Protein AF-A0A3D0HEL3-F1 (afdb_monomer_lite)

Foldseek 3Di:
DQVQALEEPADQDPPNVVSVVDAAADEQAEGPRRPFANYWYHDPPDIDHYHLVCVVVDPNHPYRYNYYYDPDPCLCPPLADPVVVVQSVPKDKDKDKADDCPPPQNVVCVVVVHDGDIDIDIDISDDPPDGDPVSVVSNACSDPSHDHHD

Sequence (150 aa):
LTIFSGIDRTRVDSPASKEAERKTTCTNSMFFLNRQADLTLPGGGLYQRIKVEGFEDVEQLAEVEGNIAPKDPAVFKGKIDPAYLQGFLNVSYKEKTSFDPNSPENTFLSAMGMNMVGKMKSSVTMFMNRYNFDKALELFGAVEGYGAQK

Structure (mmCIF, N/CA/C/O backbone):
data_AF-A0A3D0HEL3-F1
#
_entry.id   AF-A0A3D0HEL3-F1
#
loop_
_atom_site.group_PDB
_atom_site.id
_atom_site.type_symbol
_atom_site.label_atom_id
_atom_site.label_alt_id
_atom_site.label_comp_id
_atom_site.label_asym_id
_atom_site.label_entity_id
_atom_site.label_seq_id
_atom_site.pdbx_PDB_ins_code
_atom_site.Cartn_x
_atom_site.Cartn_y
_atom_site.Cartn_z
_atom_site.occupancy
_atom_site.B_iso_or_equiv
_atom_site.auth_seq_id
_atom_site.auth_comp_id
_atom_site.auth_asym_id
_atom_site.auth_atom_id
_atom_site.pdbx_PDB_model_num
ATOM 1 N N . LEU A 1 1 ? 11.676 -2.391 -7.186 1.00 41.91 1 LEU A N 1
ATOM 2 C CA . LEU A 1 1 ? 10.594 -3.088 -6.457 1.00 41.91 1 LEU A CA 1
ATOM 3 C C . LEU A 1 1 ? 9.450 -2.113 -6.205 1.00 41.91 1 LEU A C 1
ATOM 5 O O . LEU A 1 1 ? 9.687 -1.105 -5.552 1.00 41.91 1 LEU A O 1
ATOM 9 N N . THR A 1 2 ? 8.253 -2.407 -6.705 1.00 47.41 2 THR A N 1
ATOM 10 C CA . THR A 1 2 ? 7.005 -1.678 -6.409 1.00 47.41 2 THR A CA 1
ATOM 11 C C . THR A 1 2 ? 6.296 -2.200 -5.150 1.00 47.41 2 THR A C 1
ATOM 13 O O . THR A 1 2 ? 5.257 -1.692 -4.758 1.00 47.41 2 THR A O 1
ATOM 16 N N . ILE A 1 3 ? 6.906 -3.177 -4.464 1.00 53.62 3 ILE A N 1
ATOM 17 C CA . ILE A 1 3 ? 6.368 -3.973 -3.339 1.00 53.62 3 ILE A CA 1
ATOM 18 C C . ILE A 1 3 ? 6.176 -3.170 -2.031 1.00 53.62 3 ILE A C 1
ATOM 20 O O . ILE A 1 3 ? 6.182 -3.724 -0.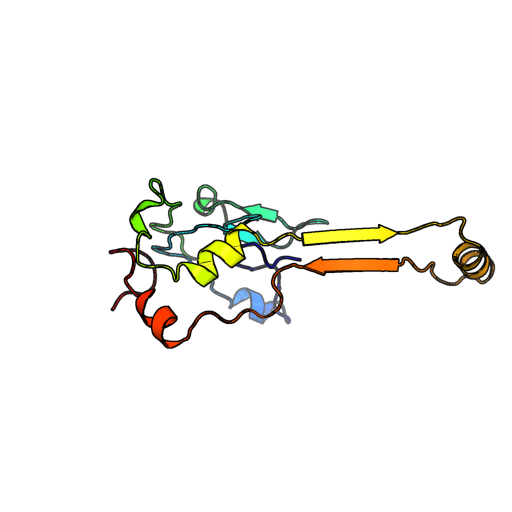937 1.00 53.62 3 ILE A O 1
ATOM 24 N N . PHE A 1 4 ? 6.072 -1.848 -2.118 1.00 69.69 4 PHE A N 1
ATOM 25 C CA . PHE A 1 4 ? 6.019 -0.946 -0.969 1.00 69.69 4 PHE A CA 1
ATOM 26 C C . PHE A 1 4 ? 4.946 0.138 -1.099 1.00 69.69 4 PHE A C 1
ATOM 28 O O . PHE A 1 4 ? 4.975 1.104 -0.325 1.00 69.69 4 PHE A O 1
ATOM 35 N N . SER A 1 5 ? 4.036 -0.016 -2.062 1.00 83.88 5 SER A N 1
ATOM 36 C CA . SER A 1 5 ? 2.811 0.765 -2.169 1.00 83.88 5 SER A CA 1
ATOM 37 C C . SER A 1 5 ? 1.564 -0.081 -1.977 1.00 83.88 5 SER A C 1
ATOM 39 O O . SER A 1 5 ? 1.590 -1.293 -2.186 1.00 83.88 5 SER A O 1
ATOM 41 N N . GLY A 1 6 ? 0.488 0.565 -1.523 1.00 86.44 6 GLY A N 1
ATOM 42 C CA . GLY A 1 6 ? -0.797 -0.095 -1.290 1.00 86.44 6 GLY A CA 1
ATOM 43 C C . GLY A 1 6 ? -1.476 -0.515 -2.594 1.00 86.44 6 GLY A C 1
ATOM 44 O O . GLY A 1 6 ? -2.081 -1.581 -2.657 1.00 86.44 6 GLY A O 1
ATOM 45 N N . ILE A 1 7 ? -1.328 0.295 -3.646 1.00 89.94 7 ILE A N 1
ATOM 46 C CA . ILE A 1 7 ? -1.799 0.007 -5.000 1.00 89.94 7 ILE A CA 1
ATOM 47 C C . ILE A 1 7 ? -0.617 0.045 -5.971 1.00 89.94 7 ILE A C 1
ATOM 49 O O . ILE A 1 7 ? 0.076 1.057 -6.111 1.00 89.94 7 ILE A O 1
ATOM 53 N N . ASP A 1 8 ? -0.439 -1.051 -6.705 1.00 89.56 8 ASP A N 1
ATOM 54 C CA . ASP A 1 8 ? 0.433 -1.116 -7.875 1.00 89.56 8 ASP A CA 1
ATOM 55 C C . ASP A 1 8 ? -0.413 -1.021 -9.150 1.00 89.56 8 ASP A C 1
ATOM 57 O O . ASP A 1 8 ? -1.218 -1.907 -9.451 1.00 89.56 8 ASP A O 1
ATOM 61 N N . ARG A 1 9 ? -0.211 0.048 -9.923 1.00 89.56 9 ARG A N 1
ATOM 62 C CA . ARG A 1 9 ? -0.733 0.174 -11.286 1.00 89.56 9 ARG A CA 1
ATOM 63 C C . ARG A 1 9 ? 0.416 0.440 -12.263 1.00 89.56 9 ARG A C 1
ATOM 65 O O . ARG A 1 9 ? 0.318 1.291 -13.136 1.00 89.56 9 ARG A O 1
ATOM 72 N N . THR A 1 10 ? 1.525 -0.288 -12.102 1.00 89.06 10 THR A N 1
ATOM 73 C CA . THR A 1 10 ? 2.721 -0.164 -12.961 1.00 89.06 10 THR A CA 1
ATOM 74 C C . THR A 1 10 ? 2.682 -1.050 -14.199 1.00 89.06 10 THR A C 1
ATOM 76 O O . THR A 1 10 ? 3.340 -0.761 -15.198 1.00 89.06 10 THR A O 1
ATOM 79 N N . ARG A 1 11 ? 1.881 -2.118 -14.155 1.00 87.44 11 ARG A N 1
ATOM 80 C CA . ARG A 1 11 ? 1.609 -2.975 -15.307 1.00 87.44 11 ARG A CA 1
ATOM 81 C C . ARG A 1 11 ? 0.583 -2.317 -16.226 1.00 87.44 11 ARG A C 1
ATOM 83 O O . ARG A 1 11 ? -0.528 -2.040 -15.780 1.00 87.44 11 ARG A O 1
ATOM 90 N N . VAL A 1 12 ? 0.957 -2.168 -17.493 1.00 87.25 12 VAL A N 1
ATOM 91 C CA . VAL A 1 12 ? 0.080 -1.769 -18.601 1.00 87.25 12 VAL A CA 1
ATOM 92 C C . VAL A 1 12 ? -0.297 -3.019 -19.389 1.00 87.25 12 VAL A C 1
ATOM 94 O O . VAL A 1 12 ? 0.584 -3.804 -19.758 1.00 87.25 12 VAL A O 1
ATOM 97 N N . ASP A 1 13 ? -1.589 -3.230 -19.620 1.00 87.38 13 ASP A N 1
ATOM 98 C CA . ASP A 1 13 ? -2.069 -4.407 -20.333 1.00 87.38 13 ASP A CA 1
ATOM 99 C C . ASP A 1 13 ? -1.907 -4.280 -21.856 1.00 87.38 13 ASP A C 1
ATOM 101 O O . ASP A 1 13 ? -1.993 -3.206 -22.450 1.00 87.38 13 ASP A O 1
ATOM 105 N N . SER A 1 14 ? -1.655 -5.421 -22.501 1.00 88.19 14 SER A N 1
ATOM 106 C CA . SER A 1 14 ? -1.526 -5.542 -23.955 1.00 88.19 14 SER A CA 1
ATOM 107 C C . SER A 1 14 ? -2.581 -6.516 -24.498 1.00 88.19 14 SER A C 1
ATOM 109 O O . SER A 1 14 ? -2.809 -7.567 -23.883 1.00 88.19 14 SER A O 1
ATOM 111 N N . PRO A 1 15 ? -3.226 -6.227 -25.647 1.00 91.81 15 PRO A N 1
ATOM 112 C CA . PRO A 1 15 ? -3.073 -5.026 -26.482 1.00 91.81 15 PRO A CA 1
ATOM 113 C C . PRO A 1 15 ? -3.692 -3.768 -25.849 1.00 91.81 15 PRO A C 1
ATOM 115 O O . PRO A 1 15 ? -4.466 -3.872 -24.904 1.00 91.81 15 PRO A O 1
ATOM 118 N N . ALA A 1 16 ? -3.399 -2.587 -26.408 1.00 89.25 16 ALA A N 1
ATOM 119 C CA . ALA A 1 16 ? -3.874 -1.292 -25.895 1.00 89.25 16 ALA A CA 1
ATOM 120 C C . ALA A 1 16 ? -5.402 -1.211 -25.711 1.00 89.25 16 ALA A C 1
ATOM 122 O O . ALA A 1 16 ? -5.879 -0.511 -24.822 1.00 89.25 16 ALA A O 1
ATOM 123 N N . SER A 1 17 ? -6.172 -1.967 -26.500 1.00 92.12 17 SER A N 1
ATOM 124 C CA . SER A 1 17 ? -7.624 -2.067 -26.331 1.00 92.12 17 SER A CA 1
ATOM 125 C C . SER A 1 17 ? -8.026 -2.647 -24.971 1.00 92.12 17 SER A C 1
ATOM 127 O O . SER A 1 17 ? -9.009 -2.202 -24.396 1.00 92.12 17 SER A O 1
ATOM 129 N N . LYS A 1 18 ? -7.247 -3.587 -24.417 1.00 90.88 18 LYS A N 1
ATOM 130 C CA . LYS A 1 18 ? -7.498 -4.150 -23.083 1.00 90.88 18 LYS A CA 1
ATOM 131 C C . LYS A 1 18 ? -7.172 -3.167 -21.966 1.00 90.88 18 LYS A C 1
ATOM 133 O O . LYS A 1 18 ? -7.902 -3.118 -20.984 1.00 90.88 18 LYS A O 1
ATOM 138 N N . GLU A 1 19 ? -6.109 -2.376 -22.109 1.00 90.12 19 GLU A N 1
ATOM 139 C CA . GLU A 1 19 ? -5.809 -1.336 -21.115 1.00 90.12 19 GLU A CA 1
ATOM 140 C C . GLU A 1 19 ? -6.901 -0.261 -21.101 1.00 90.12 19 GLU A C 1
ATOM 142 O O . GLU A 1 19 ? -7.304 0.176 -20.029 1.00 90.12 19 GLU A O 1
ATOM 147 N N . ALA A 1 20 ? -7.441 0.118 -22.265 1.00 87.75 20 ALA A N 1
ATOM 148 C CA . ALA A 1 20 ? -8.532 1.091 -22.346 1.00 87.75 20 ALA A CA 1
ATOM 149 C C . ALA A 1 20 ? -9.817 0.622 -21.630 1.00 87.75 20 ALA A C 1
ATOM 151 O O . ALA A 1 20 ? -10.582 1.440 -21.123 1.00 87.75 20 ALA A O 1
ATOM 152 N N . GLU A 1 21 ? -10.050 -0.691 -21.554 1.00 90.75 21 GLU A N 1
ATOM 153 C CA . GLU A 1 21 ? -11.171 -1.284 -20.814 1.00 90.75 21 GLU A CA 1
ATOM 154 C C . GLU A 1 21 ? -10.908 -1.378 -19.299 1.00 90.75 21 GLU A C 1
ATOM 156 O O . GLU A 1 21 ? -11.844 -1.557 -18.511 1.00 90.75 21 GLU A O 1
ATOM 161 N N . ARG A 1 22 ? -9.648 -1.248 -18.859 1.00 89.56 22 ARG A N 1
ATOM 162 C CA . ARG A 1 22 ? -9.255 -1.436 -17.461 1.00 89.56 22 ARG A CA 1
ATOM 163 C C . ARG A 1 22 ? -9.692 -0.264 -16.589 1.00 89.56 22 ARG A C 1
ATOM 165 O O . ARG A 1 22 ? -9.019 0.764 -16.471 1.00 89.56 22 ARG A O 1
ATOM 172 N N . LYS A 1 23 ? -10.760 -0.497 -15.834 1.00 90.25 23 LYS A N 1
ATOM 173 C CA . LYS A 1 23 ? -11.209 0.389 -14.759 1.00 90.25 23 LYS A CA 1
ATOM 174 C C . LYS A 1 23 ? -10.517 0.018 -13.454 1.00 90.25 23 LYS A C 1
ATOM 176 O O . LYS A 1 23 ? -10.560 -1.129 -13.019 1.00 90.25 23 LYS A O 1
ATOM 181 N N . THR A 1 24 ? -9.869 0.988 -12.822 1.00 90.12 24 THR A N 1
ATOM 182 C CA . THR A 1 24 ? -9.414 0.850 -11.434 1.00 90.12 24 THR A CA 1
ATOM 183 C C . THR A 1 24 ? -10.002 2.001 -10.660 1.00 90.12 24 THR A C 1
ATOM 185 O O . THR A 1 24 ? -9.826 3.153 -11.041 1.00 90.12 24 THR A O 1
ATOM 188 N N . THR A 1 25 ? -10.731 1.663 -9.612 1.00 91.94 25 THR A N 1
ATOM 189 C CA . THR A 1 25 ? -11.351 2.601 -8.689 1.00 91.94 25 THR A CA 1
ATOM 190 C C . THR A 1 25 ? -10.672 2.452 -7.338 1.00 91.94 25 THR A C 1
ATOM 192 O O . THR A 1 25 ? -10.129 1.392 -7.009 1.00 91.94 25 THR A O 1
ATOM 195 N N . CYS A 1 26 ? -10.663 3.522 -6.561 1.00 92.12 26 CYS A N 1
ATOM 196 C CA . CYS A 1 26 ? -10.213 3.483 -5.185 1.00 92.12 26 CYS A CA 1
ATOM 197 C C . CYS A 1 26 ? -11.131 4.384 -4.380 1.00 92.12 26 CYS A C 1
ATOM 199 O O . CYS A 1 26 ? -11.104 5.600 -4.540 1.00 92.12 26 CYS A O 1
ATOM 201 N N . THR A 1 27 ? -11.963 3.787 -3.540 1.00 93.19 27 THR A N 1
ATOM 202 C CA . THR A 1 27 ? -12.945 4.519 -2.744 1.00 93.19 27 THR A CA 1
ATOM 203 C C . THR A 1 27 ? -12.915 4.031 -1.308 1.00 93.19 27 THR A C 1
ATOM 205 O O . THR A 1 27 ? -12.674 2.844 -1.057 1.00 93.19 27 THR A O 1
ATOM 208 N N . ASN A 1 28 ? -13.170 4.938 -0.366 1.00 93.25 28 ASN A N 1
ATOM 209 C CA . ASN A 1 28 ? -13.306 4.667 1.061 1.00 93.25 28 ASN A CA 1
ATOM 210 C C . ASN A 1 28 ? -12.169 3.791 1.606 1.00 93.25 28 ASN A C 1
ATOM 212 O O . ASN A 1 28 ? -12.395 2.876 2.389 1.00 93.25 28 ASN A O 1
ATOM 216 N N . SER A 1 29 ? -10.934 4.005 1.150 1.00 91.75 29 SER A N 1
ATOM 217 C CA . SER A 1 29 ? -9.779 3.194 1.538 1.00 91.75 29 SER A CA 1
ATOM 218 C C . SER A 1 29 ? -8.865 3.959 2.490 1.00 91.75 29 SER A C 1
ATOM 220 O O . SER A 1 29 ? -8.539 5.124 2.270 1.00 91.75 29 SER A O 1
ATOM 222 N N . MET A 1 30 ? -8.422 3.290 3.556 1.00 90.88 30 MET A N 1
ATOM 223 C CA . MET A 1 30 ? -7.440 3.842 4.488 1.00 90.88 30 MET A CA 1
ATOM 224 C C . MET A 1 30 ? -6.053 3.271 4.189 1.00 90.88 30 MET A C 1
ATOM 226 O O . MET A 1 30 ? -5.835 2.064 4.299 1.00 90.88 30 MET A O 1
ATOM 230 N N . PHE A 1 31 ? -5.102 4.139 3.851 1.00 90.94 31 PHE A N 1
ATOM 231 C CA . PHE A 1 31 ? -3.735 3.756 3.500 1.00 90.94 31 PHE A CA 1
ATOM 232 C C . PHE A 1 31 ? -2.787 3.942 4.681 1.00 90.94 31 PHE A C 1
ATOM 234 O O . PHE A 1 31 ? -2.641 5.044 5.200 1.00 90.94 31 PHE A O 1
ATOM 241 N N . PHE A 1 32 ? -2.119 2.873 5.116 1.00 87.38 32 PHE A N 1
ATOM 242 C CA . PHE A 1 32 ? -1.243 2.902 6.286 1.00 87.38 32 PHE A CA 1
ATOM 243 C C . PHE A 1 32 ? -0.016 2.013 6.096 1.00 87.38 32 PHE A C 1
ATOM 245 O O . PHE A 1 32 ? -0.066 0.999 5.408 1.00 87.38 32 PHE A O 1
ATOM 252 N N . LEU A 1 33 ? 1.101 2.398 6.724 1.00 82.81 33 LEU A N 1
ATOM 253 C CA . LEU A 1 33 ? 2.359 1.635 6.759 1.00 82.81 33 LEU A CA 1
ATOM 254 C C . LEU A 1 33 ? 2.995 1.307 5.388 1.00 82.81 33 LEU A C 1
ATOM 256 O O . LEU A 1 33 ? 3.991 0.579 5.326 1.00 82.81 33 LEU A O 1
ATOM 260 N N . ASN A 1 34 ? 2.506 1.911 4.304 1.00 86.00 34 ASN A N 1
ATOM 261 C CA . ASN A 1 34 ? 3.149 1.863 2.996 1.00 86.00 34 ASN A CA 1
ATOM 262 C C . ASN A 1 34 ? 4.476 2.632 3.027 1.00 86.00 34 ASN A C 1
ATOM 264 O O . ASN A 1 34 ? 4.520 3.829 3.325 1.00 86.00 34 ASN A O 1
ATOM 268 N N . ARG A 1 35 ? 5.582 1.955 2.702 1.00 76.88 35 ARG A N 1
ATOM 269 C C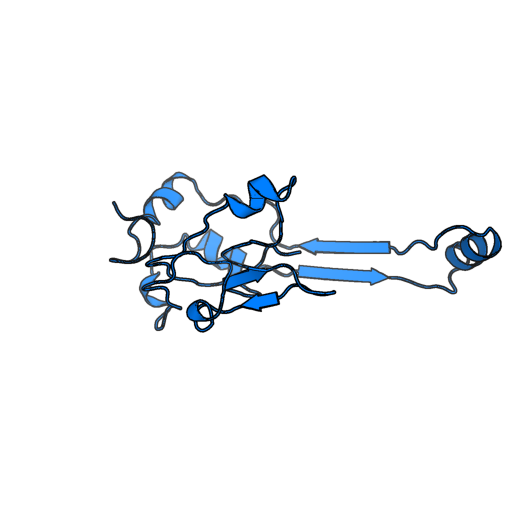A . ARG A 1 35 ? 6.931 2.526 2.857 1.00 76.88 35 ARG A CA 1
ATOM 270 C C . ARG A 1 35 ? 7.306 3.544 1.789 1.00 76.88 35 ARG A C 1
ATOM 272 O O . ARG A 1 35 ? 8.117 4.418 2.069 1.00 76.88 35 ARG A O 1
ATOM 279 N N . GLN A 1 36 ? 6.778 3.419 0.573 1.00 83.44 36 GLN A N 1
ATOM 280 C CA . GLN A 1 36 ? 7.152 4.307 -0.533 1.00 83.44 36 GLN A CA 1
ATOM 281 C C . GLN A 1 36 ? 6.036 5.284 -0.889 1.00 83.44 36 GLN A C 1
ATOM 283 O O . GLN A 1 36 ? 6.261 6.490 -0.915 1.00 83.44 36 GLN A O 1
ATOM 288 N N . ALA A 1 37 ? 4.841 4.774 -1.157 1.00 90.69 37 ALA A N 1
ATOM 289 C CA . ALA A 1 37 ? 3.702 5.550 -1.636 1.00 90.69 37 ALA A CA 1
ATOM 290 C C . ALA A 1 37 ? 2.414 4.770 -1.412 1.00 90.69 37 ALA A C 1
ATOM 292 O O . ALA A 1 37 ? 2.476 3.596 -1.087 1.00 90.69 37 ALA A O 1
ATOM 293 N N . ASP A 1 38 ? 1.264 5.390 -1.605 1.00 93.06 38 ASP A N 1
ATOM 294 C CA . ASP A 1 38 ? -0.017 4.691 -1.505 1.00 93.06 38 ASP A CA 1
ATOM 295 C C . ASP A 1 38 ? -0.428 4.119 -2.862 1.00 93.06 38 ASP A C 1
ATOM 297 O O . ASP A 1 38 ? -0.927 2.998 -2.926 1.00 93.06 38 ASP A O 1
ATOM 301 N N . LEU A 1 39 ? -0.065 4.810 -3.945 1.00 92.75 39 LEU A N 1
ATOM 302 C CA . LEU A 1 39 ? -0.174 4.354 -5.326 1.00 92.75 39 LEU A CA 1
ATOM 303 C C . LEU A 1 39 ? 1.180 4.445 -6.041 1.00 92.75 39 LEU A C 1
ATOM 305 O O . LEU A 1 39 ? 1.967 5.373 -5.833 1.00 92.75 39 LEU A O 1
ATOM 309 N N . THR A 1 40 ? 1.465 3.479 -6.910 1.00 92.81 40 THR A N 1
ATOM 310 C CA . THR A 1 40 ? 2.609 3.526 -7.828 1.00 92.81 40 THR A CA 1
ATOM 311 C C . THR A 1 40 ? 2.173 3.353 -9.276 1.00 92.81 40 THR A C 1
ATOM 313 O O . THR A 1 40 ? 1.463 2.405 -9.606 1.00 92.81 40 THR A O 1
ATOM 316 N N . LEU A 1 41 ? 2.645 4.260 -10.132 1.00 91.00 41 LEU A N 1
ATOM 317 C CA . LEU A 1 41 ? 2.350 4.326 -11.564 1.00 91.00 41 LEU A CA 1
ATOM 318 C C . LEU A 1 41 ? 3.636 4.206 -12.396 1.00 91.00 41 LEU A C 1
ATOM 320 O O . LEU A 1 41 ? 4.733 4.485 -11.885 1.00 91.00 41 LEU A O 1
ATOM 324 N N . PRO A 1 42 ? 3.541 3.788 -13.673 1.00 89.25 42 PRO A N 1
ATOM 325 C CA . PRO A 1 42 ? 4.681 3.856 -14.574 1.00 89.25 42 PRO A CA 1
ATOM 326 C C . PRO A 1 42 ? 5.095 5.321 -14.761 1.00 89.25 42 PRO A C 1
ATOM 328 O O . PRO A 1 42 ? 4.259 6.218 -14.793 1.00 89.25 42 PRO A O 1
ATOM 331 N N . GLY A 1 43 ? 6.393 5.574 -14.896 1.00 82.62 43 GLY A N 1
ATOM 332 C CA . GLY A 1 43 ? 6.909 6.893 -15.261 1.00 82.62 43 GLY A CA 1
ATOM 333 C C . GLY A 1 43 ? 7.988 6.782 -16.331 1.00 82.62 43 GLY A C 1
ATOM 334 O O . GLY A 1 43 ? 8.442 5.686 -16.656 1.00 82.62 43 GLY A O 1
ATOM 335 N N . GLY A 1 44 ? 8.413 7.922 -16.882 1.00 70.94 44 GLY A N 1
ATOM 336 C CA . GLY A 1 44 ? 9.330 8.004 -18.033 1.00 70.94 44 GLY A CA 1
ATOM 337 C C . GLY A 1 44 ? 10.778 7.546 -17.789 1.00 70.94 44 GLY A C 1
ATOM 338 O O . GLY A 1 44 ? 11.647 7.818 -18.608 1.00 70.94 44 GLY A O 1
ATOM 339 N N . GLY A 1 45 ? 11.057 6.881 -16.668 1.00 73.81 45 GLY A N 1
ATOM 340 C CA . GLY A 1 45 ? 12.379 6.350 -16.316 1.00 73.81 45 GLY A CA 1
ATOM 341 C C . GLY A 1 45 ? 12.444 5.832 -14.877 1.00 73.81 45 GLY A C 1
ATOM 342 O O . GLY A 1 45 ? 13.126 4.851 -14.592 1.00 73.81 45 GLY A O 1
ATOM 343 N N . LEU A 1 46 ? 11.669 6.445 -13.979 1.00 80.38 46 LEU A N 1
ATOM 344 C CA . LEU A 1 46 ? 11.403 5.968 -12.620 1.00 80.38 46 LEU A CA 1
ATOM 345 C C . LEU A 1 46 ? 9.894 5.862 -12.396 1.00 80.38 46 LEU A C 1
ATOM 347 O O . LEU A 1 46 ? 9.116 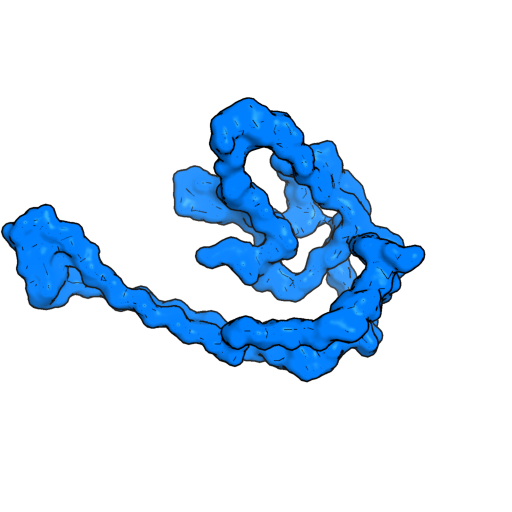6.511 -13.091 1.00 80.38 46 LEU A O 1
ATOM 351 N N . TYR A 1 47 ? 9.485 5.067 -11.408 1.00 88.19 47 TYR A N 1
ATOM 352 C CA . TYR A 1 47 ? 8.083 4.987 -11.004 1.00 88.19 47 TYR A CA 1
ATOM 353 C C . TYR A 1 47 ? 7.598 6.299 -10.388 1.00 88.19 47 TYR A C 1
ATOM 355 O O . TYR A 1 47 ? 8.292 6.897 -9.559 1.00 88.19 47 TYR A O 1
ATOM 363 N N . GLN A 1 48 ? 6.375 6.693 -10.733 1.00 90.12 48 GLN A N 1
ATOM 364 C CA . GLN A 1 48 ? 5.666 7.755 -10.033 1.00 90.12 48 GLN A CA 1
ATOM 365 C C . GLN A 1 48 ? 5.093 7.202 -8.730 1.00 90.12 48 GLN A C 1
ATOM 367 O O . GLN A 1 48 ? 4.513 6.116 -8.694 1.00 90.12 48 GLN A O 1
ATOM 372 N N . ARG A 1 49 ? 5.299 7.944 -7.645 1.00 90.81 49 ARG A N 1
ATOM 373 C CA . ARG A 1 49 ? 4.978 7.546 -6.274 1.00 90.81 49 ARG A CA 1
ATOM 374 C C . ARG A 1 49 ? 4.035 8.579 -5.687 1.00 90.81 49 ARG A C 1
ATOM 376 O O . ARG A 1 49 ? 4.455 9.707 -5.452 1.00 90.81 49 ARG A O 1
ATOM 383 N N . ILE A 1 50 ? 2.786 8.187 -5.471 1.00 92.81 50 ILE A N 1
ATOM 384 C CA . ILE A 1 50 ? 1.701 9.105 -5.129 1.00 92.81 50 ILE A CA 1
ATOM 385 C C . ILE A 1 50 ? 1.150 8.732 -3.755 1.00 92.81 50 ILE A C 1
ATOM 387 O O . ILE A 1 50 ? 0.901 7.558 -3.467 1.00 92.81 50 ILE A O 1
ATOM 391 N N . LYS A 1 51 ? 1.025 9.729 -2.880 1.00 93.56 51 LYS A N 1
ATOM 392 C CA . LYS A 1 51 ? 0.361 9.592 -1.581 1.00 93.56 51 LYS A CA 1
ATOM 393 C C . LYS A 1 51 ? -1.136 9.826 -1.734 1.00 93.56 51 LYS A C 1
ATOM 395 O O . LYS A 1 51 ? -1.548 10.434 -2.718 1.00 93.56 51 LYS A O 1
ATOM 400 N N . VAL A 1 52 ? -1.930 9.323 -0.795 1.00 94.12 52 VAL A N 1
ATOM 401 C CA . VAL A 1 52 ? -3.399 9.379 -0.865 1.00 94.12 52 VAL A CA 1
ATOM 402 C C . VAL A 1 52 ? -3.948 10.791 -1.107 1.00 94.12 52 VAL A C 1
ATOM 404 O O . VAL A 1 52 ? -4.936 10.942 -1.815 1.00 94.12 52 VAL A O 1
ATOM 407 N N . GLU A 1 53 ? -3.268 11.830 -0.617 1.00 92.56 53 GLU A N 1
ATOM 408 C CA . GLU A 1 53 ? -3.652 13.233 -0.819 1.00 92.56 53 GLU A CA 1
ATOM 409 C C . GLU A 1 53 ? -3.589 13.677 -2.288 1.00 92.56 53 GLU A C 1
ATOM 411 O O . GLU A 1 53 ? -4.238 14.645 -2.658 1.00 92.56 53 GLU A O 1
ATOM 416 N N . GLY A 1 54 ? -2.806 12.987 -3.119 1.00 92.56 54 GLY A N 1
ATOM 417 C CA . GLY A 1 54 ? -2.667 13.272 -4.547 1.00 92.56 54 GLY A CA 1
ATOM 418 C C . GLY A 1 54 ? -3.496 12.356 -5.443 1.00 92.56 54 GLY A C 1
ATOM 419 O O . GLY A 1 54 ? -3.254 12.338 -6.643 1.00 92.56 54 GLY A O 1
ATOM 420 N N . PHE A 1 55 ? -4.407 11.540 -4.897 1.00 94.50 55 PHE A N 1
ATOM 421 C CA . PHE A 1 55 ? -5.179 10.592 -5.711 1.00 94.50 55 PHE A CA 1
ATOM 422 C C . PHE A 1 55 ? -6.177 11.284 -6.643 1.00 94.50 55 PHE A C 1
ATOM 424 O O . PHE A 1 55 ? -6.444 10.749 -7.714 1.00 94.50 55 PHE A O 1
ATOM 431 N N . GLU A 1 56 ? -6.701 12.453 -6.269 1.00 91.44 56 GLU A N 1
ATOM 432 C CA . GLU A 1 56 ? -7.653 13.208 -7.101 1.00 91.44 56 GLU A CA 1
ATOM 433 C C . GLU A 1 56 ? -7.038 13.660 -8.437 1.00 91.44 56 GLU A C 1
ATOM 435 O O . GLU A 1 56 ? -7.744 13.743 -9.438 1.00 91.44 56 GLU A O 1
ATOM 440 N N . ASP A 1 57 ? -5.716 13.855 -8.480 1.00 91.31 57 ASP A N 1
ATOM 441 C CA . ASP A 1 57 ? -4.978 14.245 -9.688 1.00 91.31 57 ASP A CA 1
ATOM 442 C C . ASP A 1 57 ? -4.571 13.041 -10.567 1.00 91.31 57 ASP A C 1
ATOM 444 O O . ASP A 1 57 ? -3.851 13.192 -11.557 1.00 91.31 57 ASP A O 1
ATOM 448 N N . VAL A 1 58 ? -4.980 11.817 -10.208 1.00 92.38 58 VAL A N 1
ATOM 449 C CA . VAL A 1 58 ? -4.578 10.592 -10.910 1.00 92.38 58 VAL A CA 1
ATOM 450 C C . VAL A 1 58 ? -5.610 10.186 -11.954 1.00 92.38 58 VAL A C 1
ATOM 452 O O . VAL A 1 58 ? -6.604 9.532 -11.651 1.00 92.38 58 VAL A O 1
ATOM 455 N N . GLU A 1 59 ? -5.301 10.448 -13.223 1.00 90.19 59 GLU A N 1
ATOM 456 C CA . GLU A 1 59 ? -6.157 10.083 -14.363 1.00 90.19 59 GLU A CA 1
ATOM 457 C C . GLU A 1 59 ? -6.408 8.571 -14.487 1.00 90.19 59 GLU A C 1
ATOM 459 O O . GLU A 1 59 ? -7.425 8.129 -15.019 1.00 90.19 59 GLU A O 1
ATOM 464 N N . GLN A 1 60 ? -5.476 7.745 -14.003 1.00 89.75 60 GLN A N 1
ATOM 465 C CA . GLN A 1 60 ? -5.604 6.292 -14.043 1.00 89.75 60 GLN A CA 1
ATOM 466 C C . GLN A 1 60 ? -6.551 5.738 -12.966 1.00 89.75 60 GLN A C 1
ATOM 468 O O . GLN A 1 60 ? -6.777 4.526 -12.937 1.00 89.75 60 GLN A O 1
ATOM 473 N N . LEU A 1 61 ? -7.090 6.560 -12.067 1.00 91.69 61 LEU A N 1
ATOM 474 C CA . LEU A 1 61 ? -8.146 6.151 -11.148 1.00 91.69 61 LEU A CA 1
ATOM 475 C C . LEU A 1 61 ? -9.482 6.660 -11.691 1.00 91.69 61 LEU A C 1
ATOM 477 O O . LEU A 1 61 ? -9.723 7.854 -11.779 1.00 91.69 61 LEU A O 1
ATOM 481 N N . ALA A 1 62 ? -10.359 5.730 -12.067 1.00 91.12 62 ALA A N 1
ATOM 482 C CA . ALA A 1 62 ? -11.664 6.057 -12.639 1.00 91.12 62 ALA A CA 1
ATOM 483 C C . ALA A 1 62 ? -12.625 6.673 -11.609 1.00 91.12 62 ALA A C 1
ATOM 485 O O . ALA A 1 62 ? -13.574 7.353 -11.985 1.00 91.12 62 ALA A O 1
ATOM 486 N N . GLU A 1 63 ? -12.393 6.403 -10.326 1.00 93.44 63 GLU A N 1
ATOM 487 C CA . 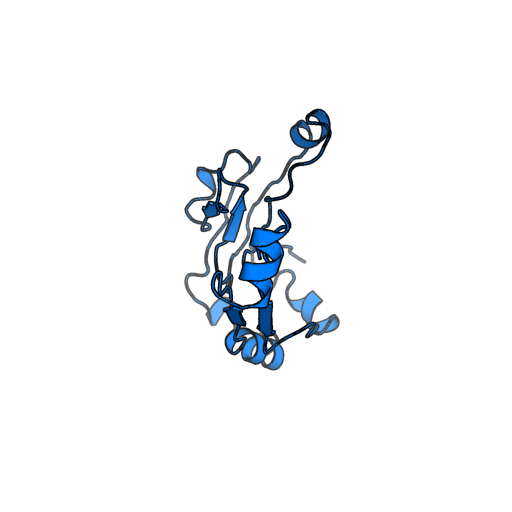GLU A 1 63 ? -13.182 6.912 -9.210 1.00 93.44 63 GLU A CA 1
ATOM 488 C C . GLU A 1 63 ? -12.279 7.021 -7.981 1.00 93.44 63 GLU A C 1
ATOM 490 O O . GLU A 1 63 ? -11.546 6.073 -7.663 1.00 93.44 63 GLU A O 1
ATOM 495 N N . VAL A 1 64 ? -12.328 8.184 -7.329 1.00 92.94 64 VAL A N 1
ATOM 496 C CA . VAL A 1 64 ? -11.552 8.532 -6.138 1.00 92.94 64 VAL A CA 1
ATOM 497 C C . VAL A 1 64 ? -12.477 9.249 -5.167 1.00 92.94 64 VAL A C 1
ATOM 499 O O . VAL A 1 64 ? -12.887 10.375 -5.419 1.00 92.94 64 VAL A O 1
ATOM 502 N N . GLU A 1 65 ? -12.809 8.602 -4.054 1.00 93.25 65 GLU A N 1
ATOM 503 C CA . GLU A 1 65 ? -13.672 9.191 -3.026 1.00 93.25 65 GLU A CA 1
ATOM 504 C C . GLU A 1 65 ? -13.298 8.658 -1.645 1.00 93.25 65 GLU A C 1
ATOM 506 O O . GLU A 1 65 ? -13.011 7.473 -1.494 1.00 93.25 65 GLU A O 1
ATOM 511 N N . GLY A 1 66 ? -13.299 9.517 -0.624 1.00 91.19 66 GLY A N 1
ATOM 512 C CA . GLY A 1 66 ? -13.228 9.077 0.773 1.00 91.19 66 GLY A CA 1
ATOM 513 C C . GLY A 1 66 ? -11.953 8.315 1.146 1.00 91.19 66 GLY A C 1
ATOM 514 O O . GLY A 1 66 ? -11.941 7.599 2.139 1.00 91.19 66 GLY A O 1
ATOM 515 N N . ASN A 1 67 ? -10.873 8.422 0.370 1.00 93.25 67 ASN A N 1
ATOM 516 C CA . ASN A 1 67 ? -9.605 7.780 0.709 1.00 93.25 67 ASN A CA 1
ATOM 517 C C . ASN A 1 67 ? -8.816 8.650 1.681 1.00 93.25 67 ASN A C 1
ATOM 519 O O . ASN A 1 67 ? -8.707 9.859 1.484 1.00 93.25 67 ASN A O 1
ATOM 523 N N . ILE A 1 68 ? -8.236 8.041 2.715 1.00 92.31 68 ILE A N 1
ATOM 524 C CA . ILE A 1 68 ? -7.502 8.786 3.742 1.00 92.31 68 ILE A CA 1
ATOM 525 C C . ILE A 1 68 ? -6.219 8.088 4.178 1.00 92.31 68 ILE A C 1
ATOM 527 O O . ILE A 1 68 ? -6.089 6.864 4.131 1.00 92.31 68 ILE A O 1
ATOM 531 N N . ALA A 1 69 ? -5.294 8.884 4.704 1.00 89.88 69 ALA A N 1
ATOM 532 C CA . ALA A 1 69 ? -4.253 8.406 5.600 1.00 89.88 69 ALA A CA 1
ATOM 533 C C . ALA A 1 69 ? -4.788 8.430 7.047 1.00 89.88 69 ALA A C 1
ATOM 535 O O . ALA A 1 69 ? -5.554 9.334 7.407 1.00 89.88 69 ALA A O 1
ATOM 536 N N . PRO A 1 70 ? -4.412 7.471 7.913 1.00 87.12 70 PRO A N 1
ATOM 537 C CA . PRO A 1 70 ? -4.817 7.488 9.311 1.00 87.12 70 PRO A CA 1
ATOM 538 C C . PRO A 1 70 ? -4.231 8.717 10.012 1.00 87.12 70 PRO A C 1
ATOM 540 O O . PRO A 1 70 ? -3.015 8.881 10.090 1.00 87.12 70 PRO A O 1
ATOM 543 N N . LYS A 1 71 ? -5.104 9.563 10.571 1.00 84.88 71 LYS A N 1
ATOM 544 C CA . LYS A 1 71 ? -4.688 10.703 11.408 1.00 84.88 71 LYS A CA 1
ATOM 545 C C . LYS A 1 71 ? -4.196 10.253 12.785 1.00 84.88 71 LYS A C 1
ATOM 547 O O . LYS A 1 71 ? -3.286 10.858 13.339 1.00 84.88 71 LYS A O 1
ATOM 552 N N . ASP A 1 72 ? -4.789 9.183 13.313 1.00 85.44 72 ASP A N 1
ATOM 553 C CA . ASP A 1 72 ? -4.404 8.554 14.575 1.00 85.44 72 ASP A CA 1
ATOM 554 C C . ASP A 1 72 ? -4.149 7.052 14.354 1.00 85.44 72 ASP A C 1
ATOM 556 O O . ASP A 1 72 ? -5.084 6.316 14.033 1.00 85.44 72 ASP A O 1
ATOM 560 N N . PRO A 1 73 ? -2.911 6.556 14.536 1.00 80.75 73 PRO A N 1
ATOM 561 C CA . PRO A 1 73 ? -2.598 5.131 14.446 1.00 80.75 73 PRO A CA 1
ATOM 562 C C . PRO A 1 73 ? -3.360 4.251 15.449 1.00 80.75 73 PRO A C 1
ATOM 564 O O . PRO A 1 73 ? -3.482 3.042 15.230 1.00 80.75 73 PRO A O 1
ATOM 567 N N . ALA A 1 74 ? -3.889 4.820 16.540 1.00 85.94 74 ALA A N 1
ATOM 568 C CA . ALA A 1 74 ? -4.629 4.073 17.554 1.00 85.94 74 ALA A CA 1
ATOM 569 C C . ALA A 1 74 ? -5.915 3.429 17.012 1.00 85.94 74 ALA A C 1
ATOM 571 O O . ALA A 1 74 ? -6.403 2.470 17.612 1.00 85.94 74 ALA A O 1
ATOM 572 N N . VAL A 1 75 ? -6.416 3.863 15.847 1.00 85.25 75 VAL A N 1
ATOM 573 C CA . VAL A 1 75 ? -7.546 3.214 15.159 1.00 85.25 75 VAL A CA 1
ATOM 574 C C . VAL A 1 75 ? -7.289 1.734 14.857 1.00 85.25 75 VAL A C 1
ATOM 576 O O . VAL A 1 75 ? -8.245 0.965 14.762 1.00 85.25 75 VAL A O 1
ATOM 579 N N . PHE A 1 76 ? -6.022 1.312 14.769 1.00 84.62 76 PHE A N 1
ATOM 580 C CA . PHE A 1 76 ? -5.610 -0.078 14.545 1.00 84.62 76 PHE A CA 1
ATOM 581 C C . PHE A 1 76 ? -5.267 -0.846 15.831 1.00 84.62 76 PHE A C 1
ATOM 583 O O . PHE A 1 76 ? -4.874 -2.016 15.769 1.00 84.62 76 PHE A O 1
ATOM 590 N N . LYS A 1 77 ? -5.397 -0.222 17.009 1.00 84.94 77 LYS A N 1
ATOM 591 C CA . LYS A 1 77 ? -5.037 -0.841 18.290 1.00 84.94 77 LYS A CA 1
ATOM 592 C C . LYS A 1 77 ? -5.844 -2.121 18.513 1.00 84.94 77 LYS A C 1
ATOM 594 O O . LYS A 1 77 ? -7.069 -2.096 18.542 1.00 84.94 77 LYS A O 1
ATOM 599 N N . GLY A 1 78 ? -5.133 -3.235 18.683 1.00 84.12 78 GLY A N 1
ATOM 600 C CA . GLY A 1 78 ? -5.732 -4.555 18.894 1.00 84.12 78 GLY A CA 1
ATOM 601 C C . GLY A 1 78 ? -6.345 -5.198 17.646 1.00 84.12 78 GLY A C 1
ATOM 602 O O . GLY A 1 78 ? -6.891 -6.285 17.769 1.00 84.12 78 GLY A O 1
ATOM 603 N N . LYS A 1 79 ? -6.249 -4.562 16.467 1.00 85.44 79 LYS A N 1
ATOM 604 C CA . LYS A 1 79 ? -6.819 -5.069 15.203 1.00 85.44 79 LYS A CA 1
ATOM 605 C C . LYS A 1 79 ? -5.785 -5.760 14.314 1.00 85.44 79 LYS A C 1
ATOM 607 O O . LYS A 1 79 ? -6.129 -6.632 13.528 1.00 85.44 79 LYS A O 1
ATOM 612 N N . ILE A 1 80 ? -4.515 -5.372 14.434 1.00 86.00 80 ILE A N 1
ATOM 613 C CA . ILE A 1 80 ? -3.396 -5.996 13.717 1.00 86.00 80 ILE A CA 1
ATOM 614 C C . ILE A 1 80 ? -2.681 -6.957 14.667 1.00 86.00 80 ILE A C 1
ATOM 616 O O . ILE A 1 80 ? -2.418 -6.611 15.820 1.00 86.00 80 ILE A O 1
ATOM 620 N N . ASP A 1 81 ? -2.331 -8.146 14.175 1.00 87.06 81 ASP A N 1
ATOM 621 C CA . ASP A 1 81 ? -1.543 -9.123 14.916 1.00 87.06 81 ASP A CA 1
ATOM 622 C C . ASP A 1 81 ? -0.221 -8.493 15.406 1.00 87.06 81 ASP A C 1
ATOM 624 O O . ASP A 1 81 ? 0.576 -8.027 14.582 1.00 87.06 81 ASP A O 1
ATOM 628 N N . PRO A 1 82 ? 0.041 -8.467 16.728 1.00 85.88 82 PRO A N 1
ATOM 629 C CA . PRO A 1 82 ? 1.209 -7.780 17.273 1.00 85.88 82 PRO A CA 1
ATOM 630 C C . PRO A 1 82 ? 2.543 -8.356 16.794 1.00 85.88 82 PRO A C 1
ATOM 632 O O . PRO A 1 82 ? 3.477 -7.595 16.543 1.00 85.88 82 PRO A O 1
ATOM 635 N N . ALA A 1 83 ? 2.639 -9.682 16.639 1.00 83.38 83 ALA A N 1
ATOM 636 C CA . ALA A 1 83 ? 3.869 -10.336 16.201 1.00 83.38 83 ALA A CA 1
ATOM 637 C C . ALA A 1 83 ? 4.172 -9.998 14.735 1.00 83.38 83 ALA A C 1
ATOM 639 O O . ALA A 1 83 ? 5.313 -9.683 14.386 1.00 83.38 83 ALA A O 1
ATOM 640 N N . TYR A 1 84 ? 3.141 -9.987 13.887 1.00 83.31 84 TYR A N 1
ATOM 641 C CA . TYR A 1 84 ? 3.268 -9.564 12.500 1.00 83.31 84 TYR A CA 1
ATOM 642 C C . TYR A 1 84 ? 3.620 -8.080 12.385 1.00 83.31 84 TYR A C 1
ATOM 644 O O . TYR A 1 84 ? 4.546 -7.734 11.652 1.00 83.31 84 TYR A O 1
ATOM 652 N N . LEU A 1 85 ? 2.934 -7.205 13.128 1.00 83.69 85 LEU A N 1
ATOM 653 C CA . LEU A 1 85 ? 3.207 -5.767 13.124 1.00 83.69 85 LEU A CA 1
ATOM 654 C C . LEU A 1 85 ? 4.642 -5.474 13.574 1.00 83.69 85 LEU A C 1
ATOM 656 O O . LEU A 1 85 ? 5.349 -4.709 12.921 1.00 83.69 85 LEU A O 1
ATOM 660 N N . GLN A 1 86 ? 5.101 -6.112 14.651 1.00 81.62 86 GLN A N 1
ATOM 661 C CA . GLN A 1 86 ? 6.468 -5.954 15.138 1.00 81.62 86 GLN A CA 1
ATOM 662 C C . GLN A 1 86 ? 7.493 -6.441 14.110 1.00 81.62 86 GLN A C 1
ATOM 664 O O . GLN A 1 86 ? 8.497 -5.764 13.885 1.00 81.62 86 GLN A O 1
ATOM 669 N N . GLY A 1 87 ? 7.244 -7.578 13.456 1.00 77.06 87 GLY A N 1
ATOM 670 C CA . GLY A 1 87 ? 8.072 -8.032 12.342 1.00 77.06 87 GLY A CA 1
ATOM 671 C C . GLY A 1 87 ? 8.121 -6.985 11.230 1.00 77.06 87 GLY A C 1
ATOM 672 O O . GLY A 1 87 ? 9.204 -6.568 10.819 1.00 77.06 87 GLY A O 1
ATOM 673 N N . PHE A 1 88 ? 6.951 -6.519 10.788 1.00 79.25 88 PHE A N 1
ATOM 674 C CA . PHE A 1 88 ? 6.808 -5.582 9.678 1.00 79.25 88 PHE A CA 1
ATOM 675 C C . PHE A 1 88 ? 7.528 -4.254 9.943 1.00 79.25 88 PHE A C 1
ATOM 677 O O . PHE A 1 88 ? 8.251 -3.748 9.083 1.00 79.25 88 PHE A O 1
ATOM 684 N N . LEU A 1 89 ? 7.396 -3.694 11.147 1.00 77.88 89 LEU A N 1
ATOM 685 C CA . LEU A 1 89 ? 8.094 -2.463 11.526 1.00 77.88 89 LEU A CA 1
ATOM 686 C C . LEU A 1 89 ? 9.617 -2.650 11.530 1.00 77.88 89 LEU A C 1
ATOM 688 O O . LEU A 1 89 ? 10.346 -1.769 11.078 1.00 77.88 89 LEU A O 1
ATOM 692 N N . ASN A 1 90 ? 10.093 -3.822 11.950 1.00 73.81 90 ASN A N 1
ATOM 693 C CA . ASN A 1 90 ? 11.514 -4.158 11.976 1.00 73.81 90 ASN A CA 1
ATOM 694 C C . ASN A 1 90 ? 12.058 -4.668 10.632 1.00 73.81 90 ASN A C 1
ATOM 696 O O . ASN A 1 90 ? 13.234 -5.047 10.559 1.00 73.81 90 ASN A O 1
ATOM 700 N N . VAL A 1 91 ? 11.257 -4.696 9.554 1.00 72.31 91 VAL A N 1
ATOM 701 C CA . VAL A 1 91 ? 11.771 -5.189 8.275 1.00 72.31 91 VAL A CA 1
ATOM 702 C C . VAL A 1 91 ? 12.863 -4.253 7.751 1.00 72.31 91 VAL A C 1
ATOM 704 O O . VAL A 1 91 ? 12.665 -3.050 7.572 1.00 72.31 91 VAL A O 1
ATOM 707 N N . SER A 1 92 ? 14.049 -4.795 7.506 1.00 64.31 92 SER A N 1
ATOM 708 C CA . SER A 1 92 ? 15.181 -4.081 6.930 1.00 64.31 92 SER A CA 1
ATOM 709 C C . SER A 1 92 ? 15.445 -4.644 5.543 1.00 64.31 92 SER A C 1
ATOM 711 O O . SER A 1 92 ? 15.511 -5.861 5.361 1.00 64.31 92 SER A O 1
ATOM 713 N N . TYR A 1 93 ? 15.575 -3.744 4.573 1.00 60.41 93 TYR A N 1
ATOM 714 C CA . TYR A 1 93 ? 15.979 -4.062 3.213 1.00 60.41 93 TYR A CA 1
ATOM 715 C C . TYR A 1 93 ? 17.397 -3.539 3.014 1.00 60.41 93 TYR A C 1
ATOM 717 O O . TYR A 1 93 ? 17.643 -2.339 3.148 1.00 60.41 93 TYR A O 1
ATOM 725 N N . LYS A 1 94 ? 18.337 -4.438 2.726 1.00 58.91 94 LYS A N 1
ATOM 726 C CA . LYS A 1 94 ? 19.704 -4.070 2.353 1.00 58.91 94 LYS A CA 1
ATOM 727 C C . LYS A 1 94 ? 19.966 -4.569 0.946 1.00 58.91 94 LYS A C 1
ATOM 729 O O . LYS A 1 94 ? 20.082 -5.772 0.721 1.00 58.91 94 LYS A O 1
ATOM 734 N N . GLU A 1 95 ? 20.093 -3.630 0.022 1.00 47.41 95 GLU A N 1
ATOM 735 C CA . GLU A 1 95 ? 20.551 -3.886 -1.337 1.00 47.41 95 GLU A CA 1
ATOM 736 C C . GLU A 1 95 ? 21.991 -3.398 -1.458 1.00 47.41 95 GLU A C 1
ATOM 738 O O . GLU A 1 95 ? 22.294 -2.238 -1.180 1.00 47.41 95 GLU A O 1
ATOM 743 N N . LYS A 1 96 ? 22.901 -4.304 -1.813 1.00 50.34 96 LYS A N 1
ATOM 744 C CA . LYS A 1 96 ? 24.264 -3.959 -2.210 1.00 50.34 96 LYS A CA 1
ATOM 745 C C . LYS A 1 96 ? 24.428 -4.318 -3.676 1.00 50.34 96 LYS A C 1
ATOM 747 O O . LYS A 1 96 ? 24.523 -5.496 -4.026 1.00 50.34 96 LYS A O 1
ATOM 752 N N . THR A 1 97 ? 24.476 -3.294 -4.513 1.00 47.25 97 THR A N 1
ATOM 753 C CA . THR A 1 97 ? 24.878 -3.392 -5.914 1.00 47.25 97 THR A CA 1
ATOM 754 C C . THR A 1 97 ? 26.371 -3.109 -6.004 1.00 47.25 97 THR A C 1
ATOM 756 O O . THR A 1 97 ? 26.827 -2.028 -5.638 1.00 47.25 97 THR A O 1
ATOM 759 N N . SER A 1 98 ? 27.146 -4.089 -6.456 1.00 55.09 98 SER A N 1
ATOM 760 C CA . SER A 1 98 ? 28.560 -3.918 -6.776 1.00 55.09 98 SER A CA 1
ATOM 761 C C . SER A 1 98 ? 28.707 -4.023 -8.286 1.00 55.09 98 SER A C 1
ATOM 763 O O . SER A 1 98 ? 28.501 -5.088 -8.874 1.00 55.09 98 SER A O 1
ATOM 765 N N . PHE A 1 99 ? 29.014 -2.888 -8.904 1.00 48.66 99 PHE A N 1
ATOM 766 C CA . PHE A 1 99 ? 29.380 -2.799 -10.305 1.00 48.66 99 PHE A CA 1
ATOM 767 C C . PHE A 1 99 ? 30.751 -2.140 -10.375 1.00 48.66 99 PHE A C 1
ATOM 769 O O . PHE A 1 99 ? 30.892 -0.970 -10.026 1.00 48.66 99 PHE A O 1
ATOM 776 N N . ASP A 1 100 ? 31.754 -2.920 -10.767 1.00 67.75 100 ASP A N 1
ATOM 777 C CA . ASP A 1 100 ? 33.104 -2.427 -11.006 1.00 67.75 100 ASP A CA 1
ATOM 778 C C . ASP A 1 100 ? 33.438 -2.615 -12.495 1.00 67.75 100 ASP A C 1
ATOM 780 O O . ASP A 1 100 ? 33.703 -3.748 -12.926 1.00 67.75 100 ASP A O 1
ATOM 784 N N . PRO A 1 101 ? 33.389 -1.536 -13.296 1.00 60.66 101 PRO A N 1
ATOM 785 C CA . PRO A 1 101 ? 33.752 -1.580 -14.708 1.00 60.66 101 PRO A CA 1
ATOM 786 C C . PRO A 1 101 ? 35.228 -1.933 -14.927 1.00 60.66 101 PRO A C 1
ATOM 788 O O . PRO A 1 101 ? 35.565 -2.482 -15.970 1.00 60.66 101 PRO A O 1
ATOM 791 N N . ASN A 1 102 ? 36.091 -1.670 -13.939 1.00 72.94 102 ASN A N 1
ATOM 792 C CA . ASN A 1 102 ? 37.525 -1.951 -14.001 1.00 72.94 102 ASN A CA 1
ATOM 793 C C . ASN A 1 102 ? 37.876 -3.333 -13.439 1.00 72.94 102 ASN A C 1
ATOM 795 O O . ASN A 1 102 ? 39.053 -3.689 -13.355 1.00 72.94 102 ASN A O 1
ATOM 799 N N . SER A 1 103 ? 36.878 -4.132 -13.045 1.00 74.62 103 SER A N 1
ATOM 800 C CA . SER A 1 103 ? 37.141 -5.511 -12.649 1.00 74.62 103 SER A CA 1
ATOM 801 C C . SER A 1 103 ? 37.750 -6.286 -13.829 1.00 74.62 103 SER A C 1
ATOM 803 O O . SER A 1 103 ? 37.384 -6.035 -14.984 1.00 74.62 103 SER A O 1
ATOM 805 N N . PRO A 1 104 ? 38.661 -7.245 -13.578 1.00 73.94 104 PRO A N 1
ATOM 806 C CA . PRO A 1 104 ? 39.270 -8.049 -14.639 1.00 73.94 104 PRO A CA 1
ATOM 807 C C . PRO A 1 104 ? 38.228 -8.732 -15.536 1.00 73.94 104 PRO A C 1
ATOM 809 O O . PRO A 1 104 ? 38.397 -8.803 -16.749 1.00 73.94 104 PRO A O 1
ATOM 812 N N . GLU A 1 105 ? 37.115 -9.163 -14.939 1.00 71.81 105 GLU A N 1
ATOM 813 C CA . GLU A 1 105 ? 35.977 -9.786 -15.619 1.00 71.81 105 GLU A CA 1
ATOM 814 C C . GLU A 1 105 ? 35.264 -8.800 -16.559 1.00 71.81 105 GLU A C 1
ATOM 816 O O . GLU A 1 105 ? 35.078 -9.112 -17.733 1.00 71.81 105 GLU A O 1
ATOM 821 N N . ASN A 1 106 ? 34.922 -7.589 -16.099 1.00 74.62 106 ASN A N 1
ATOM 822 C CA . ASN A 1 106 ? 34.254 -6.590 -16.946 1.00 74.62 106 ASN A CA 1
ATOM 823 C C . ASN A 1 106 ? 35.180 -5.966 -17.992 1.00 74.62 106 ASN A C 1
ATOM 825 O O . ASN A 1 106 ? 34.726 -5.651 -19.090 1.00 74.62 106 ASN A O 1
ATOM 829 N N . THR A 1 107 ? 36.477 -5.867 -17.701 1.00 76.06 107 THR A N 1
ATOM 830 C CA . THR A 1 107 ? 37.491 -5.435 -18.671 1.00 76.06 107 THR A CA 1
ATOM 831 C C . THR A 1 107 ? 37.622 -6.455 -19.802 1.00 76.06 107 THR A C 1
ATOM 833 O O . THR A 1 107 ? 37.663 -6.082 -20.973 1.00 76.06 107 THR A O 1
ATOM 836 N N . PHE A 1 108 ? 37.619 -7.749 -19.469 1.00 73.88 108 PHE A N 1
ATOM 837 C CA . PHE A 1 108 ? 37.658 -8.829 -20.451 1.00 73.88 108 PHE A CA 1
ATOM 838 C C . PHE A 1 108 ? 36.359 -8.919 -21.264 1.00 73.88 108 PHE A C 1
ATOM 840 O O . PHE A 1 108 ? 36.411 -9.010 -22.487 1.00 73.88 108 PHE A O 1
ATOM 847 N N . LEU A 1 109 ? 35.192 -8.826 -20.615 1.00 74.44 109 LEU A N 1
ATOM 848 C CA . LEU A 1 109 ? 33.893 -8.792 -21.299 1.00 74.44 109 LEU A CA 1
ATOM 849 C C . LEU A 1 109 ? 33.800 -7.602 -22.264 1.00 74.44 109 LEU A C 1
ATOM 851 O O . LEU A 1 109 ? 33.435 -7.792 -23.421 1.00 74.44 109 LEU A O 1
ATOM 855 N N . SER A 1 110 ? 34.218 -6.411 -21.826 1.00 77.31 110 SER A N 1
ATOM 856 C CA . SER A 1 110 ? 34.274 -5.204 -22.658 1.00 77.31 110 SER A CA 1
ATOM 857 C C . SER A 1 110 ? 35.213 -5.374 -23.860 1.00 77.31 110 SER A C 1
ATOM 859 O O . SER A 1 110 ? 34.824 -5.098 -24.994 1.00 77.31 110 SER A O 1
ATOM 861 N N . ALA A 1 111 ? 36.416 -5.922 -23.647 1.00 77.56 111 ALA A N 1
ATOM 862 C CA . ALA A 1 111 ? 37.376 -6.199 -24.719 1.00 77.56 111 ALA A CA 1
ATOM 863 C C . ALA A 1 111 ? 36.868 -7.234 -25.742 1.00 77.56 111 ALA A C 1
ATOM 865 O O . ALA A 1 111 ? 37.258 -7.194 -26.906 1.00 77.56 111 ALA A O 1
ATOM 866 N N . MET A 1 112 ? 35.975 -8.133 -25.322 1.00 79.44 112 MET A N 1
ATOM 867 C CA . MET A 1 112 ? 35.347 -9.152 -26.169 1.00 79.44 112 MET A CA 1
ATOM 868 C C . MET A 1 112 ? 34.019 -8.686 -26.796 1.00 79.44 112 MET A C 1
ATOM 870 O O . MET A 1 112 ? 33.326 -9.489 -27.419 1.00 79.44 112 MET A O 1
ATOM 874 N N . GLY A 1 113 ? 33.638 -7.412 -26.630 1.00 76.25 113 GLY A N 1
ATOM 875 C CA . GLY A 1 113 ? 32.372 -6.866 -27.136 1.00 76.25 113 GLY A CA 1
ATOM 876 C C . GLY A 1 113 ? 31.126 -7.421 -26.434 1.00 76.25 113 GLY A C 1
ATOM 877 O O . GLY A 1 113 ? 30.025 -7.350 -26.979 1.00 76.25 113 GLY A O 1
ATOM 878 N N . MET A 1 114 ? 31.290 -8.003 -25.245 1.00 75.62 114 MET A N 1
ATOM 879 C CA . MET A 1 114 ? 30.219 -8.570 -24.429 1.00 75.62 114 MET A CA 1
ATOM 880 C C . MET A 1 114 ? 29.739 -7.565 -23.375 1.00 75.62 114 MET A C 1
ATOM 882 O O . MET A 1 114 ? 30.477 -6.691 -22.921 1.00 75.62 114 MET A O 1
ATOM 886 N N . ASN A 1 115 ? 28.487 -7.716 -22.941 1.00 74.38 115 ASN A N 1
ATOM 887 C CA . ASN A 1 115 ? 27.916 -6.875 -21.890 1.00 74.38 115 ASN A CA 1
ATOM 888 C C . ASN A 1 115 ? 28.598 -7.138 -20.538 1.00 74.38 115 ASN A C 1
ATOM 890 O O . ASN A 1 115 ? 28.808 -8.288 -20.150 1.00 74.38 115 ASN A O 1
ATOM 894 N N . MET A 1 116 ? 28.888 -6.069 -19.796 1.00 76.56 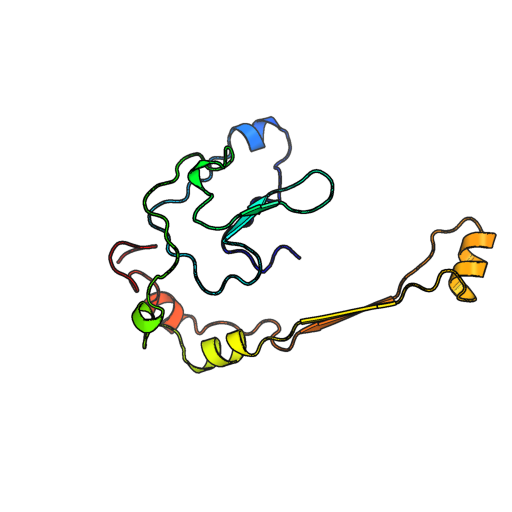116 MET A N 1
ATOM 895 C CA . MET A 1 116 ? 29.438 -6.151 -18.441 1.00 76.56 116 MET A CA 1
ATOM 896 C C . MET A 1 116 ? 28.419 -6.722 -17.444 1.00 76.56 116 MET A C 1
ATOM 898 O O . MET A 1 116 ? 27.209 -6.527 -17.581 1.00 76.56 116 MET A O 1
ATOM 902 N N . VAL A 1 117 ? 28.916 -7.382 -16.399 1.00 70.88 117 VAL A N 1
ATOM 903 C CA . VAL A 1 117 ? 28.111 -8.023 -15.356 1.00 70.88 117 VAL A CA 1
ATOM 904 C C . VAL A 1 117 ? 28.352 -7.339 -14.009 1.00 70.88 117 VAL A C 1
ATOM 906 O O . VAL A 1 117 ? 29.483 -7.125 -13.575 1.00 70.88 117 VAL A O 1
ATOM 909 N N . GLY A 1 118 ? 27.263 -6.995 -13.320 1.00 68.19 118 GLY A N 1
ATOM 910 C CA . GLY A 1 118 ? 27.275 -6.533 -11.931 1.00 68.19 118 GLY A CA 1
ATOM 911 C C . GLY A 1 118 ? 26.783 -7.624 -10.982 1.00 68.19 118 GLY A C 1
ATOM 912 O O . GLY A 1 118 ? 25.947 -8.449 -11.352 1.00 68.19 118 GLY A O 1
ATOM 913 N N . LYS A 1 119 ? 27.267 -7.623 -9.736 1.00 59.88 119 LYS A N 1
ATOM 914 C CA . LYS A 1 119 ? 26.742 -8.499 -8.677 1.00 59.88 119 LYS A CA 1
ATOM 915 C C . LYS A 1 119 ? 25.776 -7.705 -7.806 1.00 59.88 119 LYS A C 1
ATOM 917 O O . LYS A 1 119 ? 26.149 -6.701 -7.200 1.00 59.88 119 LYS A O 1
ATOM 922 N N . MET A 1 120 ? 24.543 -8.190 -7.700 1.00 49.31 120 MET A N 1
ATOM 923 C CA . MET A 1 120 ? 23.533 -7.649 -6.795 1.00 49.31 120 MET A CA 1
ATOM 924 C C . MET A 1 120 ? 23.273 -8.652 -5.673 1.00 49.31 120 MET A C 1
ATOM 926 O O . MET A 1 120 ? 22.935 -9.806 -5.928 1.00 49.31 120 MET A O 1
ATOM 930 N N . LYS A 1 121 ? 23.446 -8.220 -4.420 1.00 57.19 121 LYS A N 1
ATOM 931 C CA . LYS A 1 121 ? 23.022 -8.974 -3.235 1.00 57.19 121 LYS A CA 1
ATOM 932 C C . LYS A 1 121 ? 21.913 -8.198 -2.535 1.00 57.19 121 LYS A C 1
ATOM 934 O O . LYS A 1 121 ? 22.157 -7.110 -2.016 1.00 57.19 121 LYS A O 1
ATOM 939 N N . SER A 1 122 ? 20.720 -8.777 -2.497 1.00 55.78 122 SER A N 1
ATOM 940 C CA . SER A 1 122 ? 19.585 -8.281 -1.717 1.00 55.78 122 SER A CA 1
ATOM 941 C C . SER A 1 122 ? 19.386 -9.157 -0.481 1.00 55.78 122 SER A C 1
ATOM 943 O O . SER A 1 122 ? 19.338 -10.3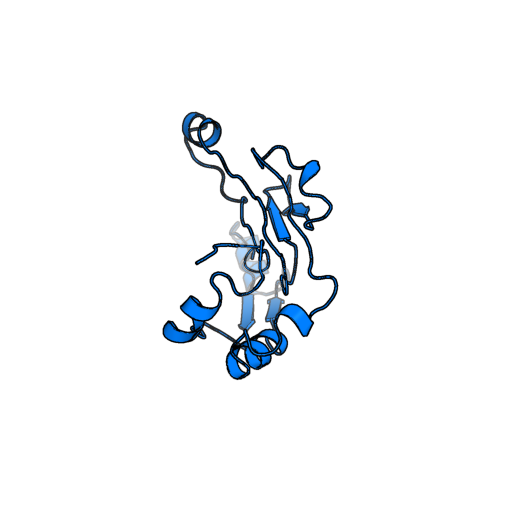81 -0.595 1.00 55.78 122 SER A O 1
ATOM 945 N N . SER A 1 123 ? 19.257 -8.545 0.693 1.00 61.09 123 SER A N 1
ATOM 946 C CA . SER A 1 123 ? 18.865 -9.216 1.936 1.00 61.09 123 SER A CA 1
ATOM 947 C C . SER A 1 123 ? 17.637 -8.529 2.524 1.00 61.09 123 SER A C 1
ATOM 949 O O . SER A 1 123 ? 17.562 -7.296 2.551 1.00 61.09 123 SER A O 1
ATOM 951 N N . VAL A 1 124 ? 16.679 -9.335 2.981 1.00 63.75 124 VAL A N 1
ATOM 952 C CA . VAL A 1 124 ? 15.430 -8.886 3.603 1.00 63.75 124 VAL A CA 1
ATOM 953 C C . VAL A 1 124 ? 15.245 -9.660 4.901 1.00 63.75 124 VAL A C 1
ATOM 955 O O . VAL A 1 124 ? 15.398 -10.879 4.912 1.00 63.75 124 VAL A O 1
ATOM 958 N N . THR A 1 125 ? 14.925 -8.973 5.997 1.00 65.06 125 THR A N 1
ATOM 959 C CA . THR A 1 125 ? 14.742 -9.628 7.308 1.00 65.06 125 THR A CA 1
ATOM 960 C C . THR A 1 125 ? 13.378 -10.306 7.479 1.00 65.06 125 THR A C 1
ATOM 962 O O . THR A 1 125 ? 13.212 -11.106 8.393 1.00 65.06 125 THR A O 1
ATOM 965 N N . MET A 1 126 ? 12.419 -10.041 6.588 1.00 66.38 126 MET A N 1
ATOM 966 C CA . MET A 1 126 ? 11.170 -10.795 6.463 1.00 66.38 126 MET A CA 1
ATOM 967 C C . MET A 1 126 ? 10.998 -11.239 5.016 1.00 66.38 126 MET A C 1
ATOM 969 O O . MET A 1 126 ? 10.827 -10.410 4.123 1.00 66.38 126 MET A O 1
ATOM 973 N N . PHE A 1 127 ? 11.020 -12.548 4.787 1.00 57.44 127 PHE A N 1
ATOM 974 C CA . PHE A 1 127 ? 10.739 -13.146 3.489 1.00 57.44 127 PHE A CA 1
ATOM 975 C C . PHE A 1 127 ? 9.616 -14.165 3.666 1.00 57.44 127 PHE A C 1
ATOM 977 O O . PHE A 1 127 ? 9.764 -15.116 4.424 1.00 57.44 127 PHE A O 1
ATOM 984 N N . MET A 1 128 ? 8.489 -13.952 2.980 1.00 63.09 128 MET A N 1
ATOM 985 C CA . MET A 1 128 ? 7.323 -14.848 3.006 1.00 63.09 128 MET A CA 1
ATOM 986 C C . MET A 1 128 ? 6.676 -15.091 4.386 1.00 63.09 128 MET A C 1
ATOM 988 O O . MET A 1 128 ? 5.982 -16.092 4.565 1.00 63.09 128 MET A O 1
ATOM 992 N N . ASN A 1 129 ? 6.822 -14.181 5.354 1.00 69.50 129 ASN A N 1
ATOM 993 C CA . ASN A 1 129 ? 6.052 -14.269 6.597 1.00 69.50 129 ASN A CA 1
ATOM 994 C C . ASN A 1 129 ? 4.564 -14.082 6.274 1.00 69.50 129 ASN A C 1
ATOM 996 O O . ASN A 1 129 ? 4.131 -12.985 5.928 1.00 69.50 129 ASN A O 1
ATOM 1000 N N . ARG A 1 130 ? 3.784 -15.162 6.354 1.00 72.25 130 ARG A N 1
ATOM 1001 C CA . ARG A 1 130 ? 2.339 -15.116 6.116 1.00 72.25 130 ARG A CA 1
ATOM 1002 C C . ARG A 1 130 ? 1.637 -14.521 7.331 1.00 72.25 130 ARG A C 1
ATOM 1004 O O . ARG A 1 130 ? 1.916 -14.915 8.461 1.00 72.25 130 ARG A O 1
ATOM 1011 N N . TYR A 1 131 ? 0.712 -13.598 7.084 1.00 81.00 131 TYR A N 1
ATOM 1012 C CA . TYR A 1 131 ? -0.247 -13.181 8.101 1.00 81.00 131 TYR A CA 1
ATOM 1013 C C . TYR A 1 131 ? -1.141 -14.377 8.455 1.00 81.00 131 TYR A C 1
ATOM 1015 O O . TYR A 1 131 ? -1.465 -15.183 7.578 1.00 81.00 131 TYR A O 1
ATOM 1023 N N . ASN A 1 132 ? -1.519 -14.520 9.725 1.00 84.50 132 ASN A N 1
ATOM 1024 C CA . ASN A 1 132 ? -2.431 -15.588 10.129 1.00 84.50 132 ASN A CA 1
ATOM 1025 C C . ASN A 1 132 ? -3.780 -15.388 9.419 1.00 84.50 132 ASN A C 1
ATOM 1027 O O . ASN A 1 132 ? -4.399 -14.337 9.570 1.00 84.50 132 ASN A O 1
ATOM 1031 N N . PHE A 1 133 ? -4.216 -16.385 8.647 1.00 82.56 133 PHE A N 1
ATOM 1032 C CA . PHE A 1 133 ? -5.419 -16.288 7.824 1.00 82.56 133 PHE A CA 1
ATOM 1033 C C . PHE A 1 133 ? -6.678 -15.990 8.648 1.00 82.56 133 PHE A C 1
ATOM 1035 O O . PHE A 1 133 ? -7.448 -15.112 8.267 1.00 82.56 133 PHE A O 1
ATOM 1042 N N . ASP A 1 134 ? -6.840 -16.626 9.810 1.00 83.94 134 ASP A N 1
ATOM 1043 C CA . ASP A 1 134 ? -8.010 -16.415 10.671 1.00 83.94 134 ASP A CA 1
ATOM 1044 C C . ASP A 1 134 ? -8.071 -14.963 11.162 1.00 83.94 134 ASP A C 1
ATOM 1046 O O . ASP A 1 134 ? -9.117 -14.319 11.124 1.00 83.94 134 ASP A O 1
ATOM 1050 N N . LYS A 1 135 ? -6.910 -14.397 11.510 1.00 84.38 135 LYS A N 1
ATOM 1051 C CA . LYS A 1 135 ? -6.786 -12.988 11.909 1.00 84.38 135 LYS A CA 1
ATOM 1052 C C . LYS A 1 135 ? -6.929 -12.024 10.735 1.00 84.38 135 LYS A C 1
ATOM 1054 O O . LYS A 1 135 ? -7.220 -10.851 10.941 1.00 84.38 135 LYS A O 1
ATOM 1059 N N . ALA A 1 136 ? -6.681 -12.467 9.502 1.00 84.62 136 ALA A N 1
ATOM 1060 C CA . ALA A 1 136 ? -6.838 -11.615 8.324 1.00 84.62 136 ALA A CA 1
ATOM 1061 C C . ALA A 1 136 ? -8.313 -11.256 8.110 1.00 84.62 136 ALA A C 1
ATOM 1063 O O . ALA A 1 136 ? -8.622 -10.133 7.720 1.00 84.62 136 ALA A O 1
ATOM 1064 N N . LEU A 1 137 ? -9.225 -12.181 8.426 1.00 84.62 137 LEU A N 1
ATOM 1065 C CA . LEU A 1 137 ? -10.668 -11.947 8.350 1.00 84.62 137 LEU A CA 1
ATOM 1066 C C . LEU A 1 137 ? -11.149 -10.892 9.361 1.00 84.62 137 LEU A C 1
ATOM 1068 O O . LEU A 1 137 ? -12.140 -10.208 9.118 1.00 84.62 137 LEU A O 1
ATOM 1072 N N . GLU A 1 138 ? -10.431 -10.707 10.469 1.00 83.94 138 GLU A N 1
ATOM 1073 C CA . GLU A 1 138 ? -10.722 -9.661 11.457 1.00 83.94 138 GLU A CA 1
ATOM 1074 C C . GLU A 1 138 ? -10.387 -8.250 10.950 1.00 83.94 138 GLU A C 1
ATOM 1076 O O . GLU A 1 138 ? -10.899 -7.271 11.490 1.00 83.94 138 GLU A O 1
ATOM 1081 N N . LEU A 1 139 ? -9.575 -8.132 9.891 1.00 83.38 139 LEU A N 1
ATOM 1082 C CA . LEU A 1 139 ? -9.239 -6.843 9.280 1.00 83.38 139 LEU A CA 1
ATOM 1083 C C . LEU A 1 139 ? -10.387 -6.273 8.428 1.00 83.38 139 LEU A C 1
ATOM 1085 O O . LEU A 1 139 ? -10.415 -5.070 8.168 1.00 83.38 139 LEU A O 1
ATOM 1089 N N . PHE A 1 140 ? -11.352 -7.104 8.023 1.00 85.81 140 PHE A N 1
ATOM 1090 C CA . PHE A 1 140 ? -12.557 -6.656 7.322 1.00 85.81 140 PHE A CA 1
ATOM 1091 C C . PHE A 1 140 ? -13.480 -5.913 8.291 1.00 85.81 140 PHE A C 1
ATOM 1093 O O . PHE A 1 140 ? -13.851 -6.439 9.343 1.00 85.81 140 PHE A O 1
ATOM 1100 N N . GLY A 1 141 ? -13.838 -4.677 7.949 1.00 84.94 141 GLY A N 1
ATOM 1101 C CA . GLY A 1 141 ? -14.593 -3.775 8.815 1.00 84.94 141 GLY A CA 1
ATOM 1102 C C . GLY A 1 141 ? -13.814 -3.352 10.061 1.00 84.94 141 GLY A C 1
ATOM 1103 O O . GLY A 1 141 ? -14.412 -2.892 11.030 1.00 84.94 141 GLY A O 1
ATOM 1104 N N . ALA A 1 142 ? -12.484 -3.520 10.071 1.00 85.31 142 ALA A N 1
ATOM 1105 C CA . ALA A 1 142 ? -11.658 -3.131 11.207 1.00 85.31 142 ALA A CA 1
ATOM 1106 C C . ALA A 1 142 ? -11.795 -1.639 11.512 1.00 85.31 142 ALA A C 1
ATOM 1108 O O . ALA A 1 142 ? -11.788 -1.257 12.677 1.00 85.31 142 ALA A O 1
ATOM 1109 N N . VAL A 1 143 ? -11.935 -0.788 10.499 1.00 87.19 143 VAL A N 1
ATOM 1110 C CA . VAL A 1 143 ? -12.240 0.633 10.671 1.00 87.19 143 VAL A CA 1
ATOM 1111 C C . VAL A 1 143 ? -13.581 0.901 10.005 1.00 87.19 143 VAL A C 1
ATOM 1113 O O . VAL A 1 143 ? -13.753 0.629 8.818 1.00 87.19 143 VAL A O 1
ATOM 1116 N N . GLU A 1 144 ? -14.531 1.409 10.784 1.00 87.56 144 GLU A N 1
ATOM 1117 C CA . GLU A 1 144 ? -15.874 1.715 10.300 1.00 87.56 144 GLU A CA 1
ATOM 1118 C C . GLU A 1 144 ? -15.811 2.718 9.144 1.00 87.56 144 GLU A C 1
ATOM 1120 O O . GLU A 1 144 ? -15.118 3.735 9.230 1.00 87.56 144 GLU A O 1
ATOM 1125 N N . GLY A 1 145 ? -16.505 2.402 8.050 1.00 87.81 145 GLY A N 1
ATOM 1126 C CA . GLY A 1 145 ? -16.575 3.252 6.863 1.00 87.81 145 GLY A CA 1
ATOM 1127 C C . GLY A 1 145 ? -15.362 3.176 5.932 1.00 87.81 145 GLY A C 1
ATOM 1128 O O . GLY A 1 145 ? -15.405 3.802 4.878 1.00 87.81 145 GLY A O 1
ATOM 1129 N N . TYR A 1 146 ? -14.316 2.402 6.265 1.00 89.56 146 TYR A N 1
ATOM 1130 C CA . TYR A 1 146 ? -13.119 2.269 5.425 1.00 89.56 146 TYR A CA 1
ATOM 1131 C C . TYR A 1 146 ? -12.735 0.817 5.121 1.00 89.56 146 TYR A C 1
ATOM 1133 O O . TYR A 1 146 ? -12.634 -0.024 6.013 1.00 89.56 146 TYR A O 1
ATOM 1141 N N . GLY A 1 147 ? -12.431 0.537 3.853 1.00 86.12 147 GLY A N 1
ATOM 1142 C CA . GLY A 1 147 ? -12.099 -0.789 3.342 1.00 86.12 147 GLY A CA 1
ATOM 1143 C C . GLY A 1 147 ? -13.324 -1.694 3.211 1.00 86.12 147 GLY A C 1
ATOM 1144 O O . GLY A 1 147 ? -14.470 -1.255 3.316 1.00 86.12 147 GLY A O 1
ATOM 1145 N N . ALA A 1 148 ? -13.090 -2.985 2.984 1.00 85.00 148 ALA A N 1
ATOM 1146 C CA . ALA A 1 148 ? -14.168 -3.964 2.893 1.00 85.00 148 ALA A CA 1
ATOM 1147 C C . ALA A 1 148 ? -14.879 -4.111 4.251 1.00 85.00 148 ALA A C 1
ATOM 1149 O O . ALA A 1 148 ? -14.223 -4.378 5.256 1.00 85.00 148 ALA A O 1
ATOM 1150 N N . GLN A 1 149 ? -16.199 -3.921 4.267 1.00 86.19 149 GLN A N 1
ATOM 1151 C CA . GLN A 1 149 ? -17.046 -3.980 5.466 1.00 86.19 149 GLN A CA 1
ATOM 1152 C C . GLN A 1 149 ? -17.686 -5.374 5.632 1.00 86.19 149 GLN A C 1
ATOM 1154 O O . GLN A 1 149 ? -17.707 -6.155 4.678 1.00 86.19 149 GLN A O 1
ATOM 1159 N N . LYS A 1 150 ? -18.168 -5.688 6.844 1.00 73.69 150 LYS A N 1
ATOM 1160 C CA . LYS A 1 150 ? -18.915 -6.922 7.159 1.00 73.69 150 LYS A CA 1
ATOM 1161 C C . LYS A 1 150 ? -20.408 -6.767 6.905 1.00 73.69 150 LYS A C 1
ATOM 1163 O O . LYS A 1 150 ? -20.906 -5.635 7.086 1.00 73.69 150 LYS A O 1
#

pLDDT: mean 80.71, std 12.32, range [41.91, 94.5]

Radius of gyration: 20.61 Å; chains: 1; bounding box: 58×31×46 Å

Secondary structure (DSSP, 8-state):
--TTEEEE--PPPSSHHHHHH---EEES-B--S-SSEEEEE--SSS-EEE-GGGGGG-TT-SEEES-B--S-GGGGTTTS-HHHHHHHHT--EEEEEE--TTSHHHHHHHHTTPPP--EEEEEES-SS-PPPHHHHHTTTTSBTTBSS--